Protein AF-A0A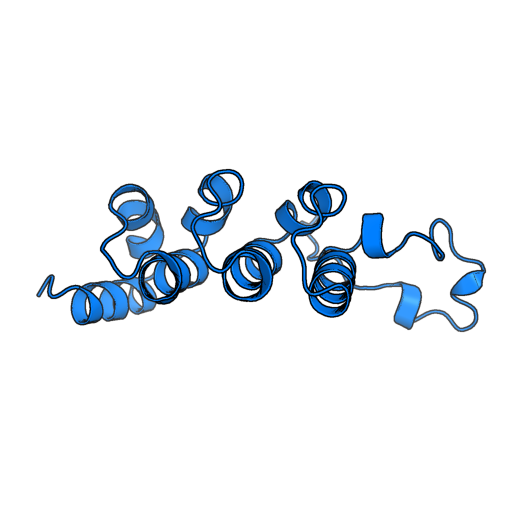4Q0AQX6-F1 (afdb_monomer_lite)

Sequence (121 aa):
MPILMSMLNLYKFHSQPQNLDHYNDQDSIIPNLALKKSLYNRGRSPDLEPVILKDTKCAFDYARKVIRDRWPEAEPRIMKDPYAALGYAETILKDRWYEAEPYIKQDDYAWDIYQQNFGLK

Structure (mmCIF, N/CA/C/O backbone):
data_AF-A0A4Q0AQX6-F1
#
_entry.id   AF-A0A4Q0AQX6-F1
#
loop_
_atom_site.group_PDB
_atom_site.id
_atom_site.type_symbol
_atom_site.label_atom_id
_atom_site.label_alt_id
_atom_site.label_comp_id
_atom_site.label_asym_id
_atom_site.label_entity_id
_atom_site.label_seq_id
_atom_site.pdbx_PDB_ins_code
_atom_site.Cartn_x
_atom_site.Cartn_y
_atom_site.Cartn_z
_atom_site.occupancy
_atom_site.B_iso_or_equiv
_atom_site.auth_seq_id
_atom_site.auth_comp_id
_atom_site.auth_asym_id
_atom_site.auth_atom_id
_atom_site.pdbx_PDB_model_num
ATOM 1 N N . MET A 1 1 ? 25.811 -9.768 8.277 1.00 35.53 1 MET A N 1
ATOM 2 C CA . MET A 1 1 ? 24.479 -9.129 8.260 1.00 35.53 1 MET A CA 1
ATOM 3 C C . MET A 1 1 ? 24.393 -8.251 7.022 1.00 35.53 1 MET A C 1
ATOM 5 O O . MET A 1 1 ? 25.148 -7.287 6.972 1.00 35.53 1 MET A O 1
ATOM 9 N N . PRO A 1 2 ? 23.577 -8.567 6.005 1.00 37.25 2 PRO A N 1
ATOM 10 C CA . PRO A 1 2 ? 23.382 -7.649 4.899 1.00 37.25 2 PRO A CA 1
ATOM 11 C C . PRO A 1 2 ? 22.317 -6.629 5.305 1.00 37.25 2 PRO A C 1
ATOM 13 O O . PRO A 1 2 ? 21.201 -6.977 5.686 1.00 37.25 2 PRO A O 1
ATOM 16 N N . ILE A 1 3 ? 22.721 -5.366 5.283 1.00 39.53 3 ILE A N 1
ATOM 17 C CA . ILE A 1 3 ? 21.877 -4.203 5.516 1.00 39.53 3 ILE A CA 1
ATOM 18 C C . ILE A 1 3 ? 20.790 -4.205 4.441 1.00 39.53 3 ILE A C 1
ATOM 20 O O . ILE A 1 3 ? 21.087 -4.295 3.250 1.00 39.53 3 ILE A O 1
ATOM 24 N N . LEU A 1 4 ? 19.532 -4.111 4.868 1.00 38.81 4 LEU A N 1
ATOM 25 C CA . LEU A 1 4 ? 18.385 -3.878 4.000 1.00 38.81 4 LEU A CA 1
ATOM 26 C C . LEU A 1 4 ? 18.464 -2.426 3.491 1.00 38.81 4 LEU A C 1
ATOM 28 O O . LEU A 1 4 ? 17.728 -1.551 3.936 1.00 38.81 4 LEU A O 1
ATOM 32 N N . MET A 1 5 ? 19.435 -2.137 2.622 1.00 40.88 5 MET A N 1
ATOM 33 C CA . MET A 1 5 ? 19.517 -0.857 1.935 1.00 40.88 5 MET A CA 1
ATOM 34 C C . MET A 1 5 ? 18.328 -0.791 0.986 1.00 40.88 5 MET A C 1
ATOM 36 O O . MET A 1 5 ? 18.256 -1.528 0.001 1.00 40.88 5 MET A O 1
ATOM 40 N N . SER A 1 6 ? 17.396 0.107 1.287 1.00 46.00 6 SER A N 1
ATOM 41 C CA . SER A 1 6 ? 16.522 0.687 0.277 1.00 46.00 6 SER A CA 1
ATOM 42 C C . SER A 1 6 ? 17.376 0.994 -0.958 1.00 46.00 6 SER A C 1
ATOM 44 O O . SER A 1 6 ? 18.420 1.638 -0.861 1.00 46.00 6 SER A O 1
ATOM 46 N N . MET A 1 7 ? 17.000 0.413 -2.101 1.00 52.12 7 MET A N 1
ATOM 47 C CA . MET A 1 7 ? 17.812 0.388 -3.319 1.00 52.12 7 MET A CA 1
ATOM 48 C C . MET A 1 7 ? 18.098 1.813 -3.819 1.00 52.12 7 MET A C 1
ATOM 50 O O . MET A 1 7 ? 17.320 2.401 -4.574 1.00 52.12 7 MET A O 1
ATOM 54 N N . LEU A 1 8 ? 19.225 2.377 -3.383 1.00 59.28 8 LEU A N 1
ATOM 55 C CA . LEU A 1 8 ? 19.777 3.628 -3.882 1.00 59.28 8 LEU A CA 1
ATOM 56 C C . LEU A 1 8 ? 20.085 3.449 -5.377 1.00 59.28 8 LEU A C 1
ATOM 58 O O . LEU A 1 8 ? 20.727 2.476 -5.768 1.00 59.28 8 LEU A O 1
ATOM 62 N N . ASN A 1 9 ? 19.627 4.368 -6.233 1.00 64.62 9 ASN A N 1
ATOM 63 C CA . ASN A 1 9 ? 19.935 4.318 -7.665 1.00 64.62 9 ASN A CA 1
ATOM 64 C C . ASN A 1 9 ? 21.403 4.724 -7.894 1.00 64.62 9 ASN A C 1
ATOM 66 O O . ASN A 1 9 ? 21.703 5.899 -8.115 1.00 64.62 9 ASN A O 1
ATOM 70 N N . LEU A 1 10 ? 22.303 3.739 -7.829 1.00 64.19 10 LEU A N 1
ATOM 71 C CA . LEU A 1 10 ? 23.750 3.916 -7.980 1.00 64.19 10 LEU A CA 1
ATOM 72 C C . LEU A 1 10 ? 24.152 4.433 -9.371 1.00 64.19 10 LEU A C 1
ATOM 74 O O . LEU A 1 10 ? 25.158 5.130 -9.489 1.00 64.19 10 LEU A O 1
ATOM 78 N N . TYR A 1 11 ? 23.338 4.189 -10.405 1.00 63.72 11 TYR A N 1
ATOM 79 C CA . TYR A 1 11 ? 23.601 4.666 -11.767 1.00 63.72 11 TYR A CA 1
ATOM 80 C C . TYR A 1 11 ? 23.665 6.198 -11.849 1.00 63.72 11 TYR A C 1
ATOM 82 O O . TYR A 1 11 ? 24.387 6.741 -12.677 1.00 63.72 11 TYR A O 1
ATOM 90 N N . LYS A 1 12 ? 22.970 6.927 -10.966 1.00 65.94 12 LYS A N 1
ATOM 91 C CA . LYS A 1 12 ? 22.993 8.403 -10.953 1.00 65.94 12 LYS A CA 1
ATOM 92 C C . LYS A 1 12 ? 24.308 9.013 -10.461 1.00 65.94 12 LYS A C 1
ATOM 94 O O . LYS A 1 12 ? 24.497 10.214 -10.621 1.00 65.94 12 LYS A O 1
ATOM 99 N N . PHE A 1 13 ? 25.187 8.216 -9.859 1.00 70.00 13 PHE A N 1
ATOM 100 C CA . PHE A 1 13 ? 26.450 8.684 -9.283 1.00 70.00 13 PHE A CA 1
ATOM 101 C C . PHE A 1 13 ? 27.670 8.321 -10.138 1.00 70.00 13 PHE A C 1
ATOM 103 O 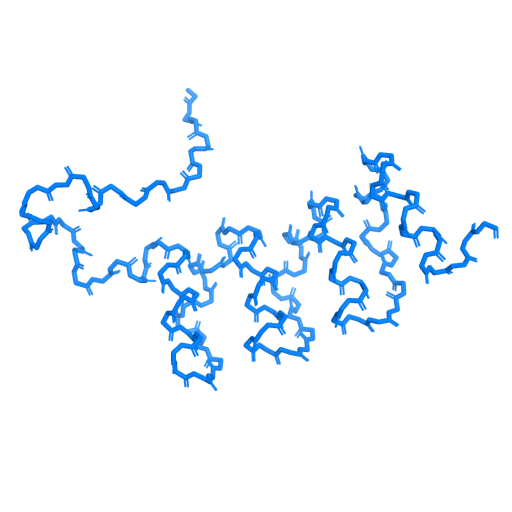O . PHE A 1 13 ? 28.797 8.611 -9.746 1.00 70.00 13 PHE A O 1
ATOM 110 N N . HIS A 1 14 ? 27.461 7.706 -11.307 1.00 58.16 14 HIS A N 1
ATOM 111 C CA . HIS A 1 14 ? 28.533 7.341 -12.227 1.00 58.16 14 HIS A CA 1
ATOM 112 C C . HIS A 1 14 ? 28.609 8.327 -13.399 1.00 58.16 14 HIS A C 1
ATOM 114 O O . HIS A 1 14 ? 27.583 8.753 -13.922 1.00 58.16 14 HIS A O 1
ATO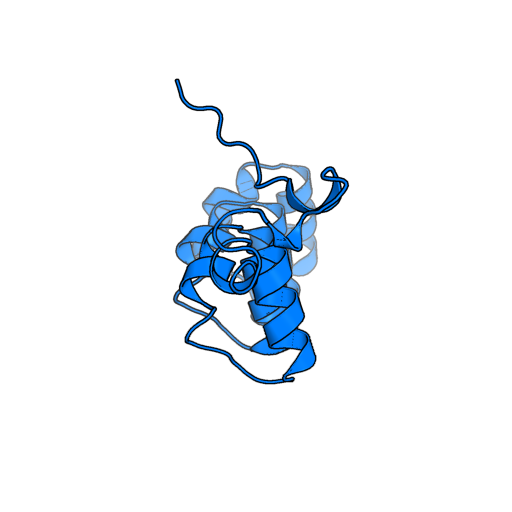M 120 N N . SER A 1 15 ? 29.822 8.674 -13.836 1.00 69.44 15 SER A N 1
ATOM 121 C CA . SER A 1 15 ? 30.059 9.609 -14.951 1.00 69.44 15 SER A CA 1
ATOM 122 C C . SER A 1 15 ? 29.705 9.020 -16.321 1.00 69.44 15 SER A C 1
ATOM 124 O O . SER A 1 15 ? 29.377 9.756 -17.248 1.00 69.44 15 SER A O 1
ATOM 126 N N . GLN A 1 16 ? 29.749 7.692 -16.446 1.00 67.19 16 GLN A N 1
ATOM 127 C CA . GLN A 1 16 ? 29.327 6.944 -17.634 1.00 67.19 16 GLN A CA 1
ATOM 128 C C . GLN A 1 16 ? 28.461 5.760 -17.209 1.00 67.19 16 GLN A C 1
ATOM 130 O O . GLN A 1 16 ? 28.945 4.629 -17.130 1.00 67.19 16 GLN A O 1
ATOM 135 N N . PRO A 1 17 ? 27.205 5.999 -16.821 1.00 61.66 17 PRO A N 1
ATOM 136 C CA . PRO A 1 17 ? 26.375 4.944 -16.271 1.00 61.66 17 PRO A CA 1
ATOM 137 C C . PRO A 1 17 ? 25.970 3.915 -17.334 1.00 61.66 17 PRO A C 1
ATOM 139 O O . PRO A 1 17 ? 25.774 2.762 -16.977 1.00 61.66 17 PRO A O 1
ATOM 142 N N . GLN A 1 18 ? 25.974 4.278 -18.624 1.00 63.50 18 GLN A N 1
ATOM 143 C CA . GLN A 1 18 ? 25.727 3.374 -19.758 1.00 63.50 18 GLN A CA 1
ATOM 144 C C . GLN A 1 18 ? 26.673 2.171 -19.872 1.00 63.50 18 GLN A C 1
ATOM 146 O O . GLN A 1 18 ? 26.344 1.209 -20.557 1.00 63.50 18 GLN A O 1
ATOM 151 N N . ASN A 1 19 ? 27.814 2.208 -19.182 1.00 68.00 19 ASN A N 1
ATOM 152 C CA . ASN A 1 19 ? 28.779 1.109 -19.154 1.00 68.00 19 ASN A CA 1
ATOM 153 C C . ASN A 1 19 ? 28.579 0.172 -17.950 1.00 68.00 19 ASN A C 1
ATOM 155 O O . ASN A 1 19 ? 29.333 -0.785 -17.792 1.00 68.00 19 ASN A O 1
ATOM 159 N N . LEU A 1 20 ? 27.619 0.469 -17.069 1.00 59.16 20 LEU A N 1
ATOM 160 C CA . LEU A 1 20 ? 27.319 -0.356 -15.905 1.00 59.16 20 LEU A CA 1
ATOM 161 C C . LEU A 1 20 ? 26.417 -1.524 -16.294 1.00 59.16 20 LEU A C 1
ATOM 163 O O . LEU A 1 20 ? 25.529 -1.396 -17.141 1.00 59.16 20 LEU A O 1
ATOM 167 N N . ASP A 1 21 ? 26.627 -2.651 -15.622 1.00 52.84 21 ASP A N 1
ATOM 168 C CA . ASP A 1 21 ? 25.843 -3.853 -15.860 1.00 52.84 21 ASP A CA 1
ATOM 169 C C . ASP A 1 21 ? 24.347 -3.579 -15.630 1.00 52.84 21 ASP A C 1
ATOM 171 O O . ASP A 1 21 ? 23.958 -2.821 -14.730 1.00 52.84 21 ASP A O 1
ATOM 175 N N . HIS A 1 22 ? 23.508 -4.141 -16.497 1.00 56.75 22 HIS A N 1
ATOM 176 C CA . HIS A 1 22 ? 22.060 -3.906 -16.534 1.00 56.75 22 HIS A CA 1
ATOM 177 C C . HIS A 1 22 ? 21.610 -2.432 -16.660 1.00 56.75 22 HIS A C 1
ATOM 179 O O . HIS A 1 22 ? 20.467 -2.114 -16.330 1.00 56.75 22 HIS A O 1
ATOM 185 N N . TYR A 1 23 ? 22.451 -1.513 -17.164 1.00 61.34 23 TYR A N 1
ATOM 186 C CA . TYR A 1 23 ? 22.060 -0.105 -17.357 1.00 61.34 23 TYR A CA 1
ATOM 187 C C . TYR A 1 23 ? 20.814 0.070 -18.242 1.00 61.34 23 TYR A C 1
ATOM 189 O O . TYR A 1 23 ? 20.009 0.965 -17.985 1.00 61.34 23 TYR A O 1
ATOM 197 N N . ASN A 1 24 ? 20.642 -0.774 -19.260 1.00 64.00 24 ASN A N 1
ATOM 198 C CA . ASN A 1 24 ? 19.496 -0.694 -20.170 1.00 64.00 24 ASN A CA 1
ATOM 199 C C . ASN A 1 24 ? 18.214 -1.314 -19.589 1.00 64.00 24 ASN A C 1
ATOM 201 O O . ASN A 1 24 ? 17.131 -0.965 -20.048 1.00 64.00 24 ASN A O 1
ATOM 205 N N . ASP A 1 25 ? 18.334 -2.148 -18.549 1.00 66.19 25 ASP A N 1
ATOM 206 C CA . ASP A 1 25 ? 17.226 -2.891 -17.930 1.00 66.19 25 ASP A CA 1
ATOM 207 C C . ASP A 1 25 ? 17.007 -2.474 -16.463 1.00 66.19 25 ASP A C 1
ATOM 209 O O . ASP A 1 25 ? 16.489 -3.234 -15.641 1.00 66.19 25 ASP A O 1
ATOM 213 N N . GLN A 1 26 ? 17.433 -1.263 -16.089 1.00 68.50 26 GLN A N 1
ATOM 214 C CA . GLN A 1 26 ? 17.382 -0.768 -14.707 1.00 68.50 26 GLN A CA 1
ATOM 215 C C . GLN A 1 26 ? 15.975 -0.755 -14.112 1.00 68.50 26 GLN A C 1
ATOM 217 O O . GLN A 1 26 ? 15.798 -0.910 -12.906 1.00 68.50 26 GLN A O 1
ATOM 222 N N . ASP A 1 27 ? 14.967 -0.531 -14.940 1.00 64.19 27 ASP A N 1
ATOM 223 C CA . ASP A 1 27 ? 13.551 -0.614 -14.601 1.00 64.19 27 ASP A CA 1
ATOM 224 C C . ASP A 1 27 ? 13.111 -2.034 -14.228 1.00 64.19 27 ASP A C 1
ATOM 226 O O . ASP A 1 27 ? 12.168 -2.184 -13.461 1.00 64.19 27 ASP A O 1
ATOM 230 N N . SER A 1 28 ? 13.834 -3.062 -14.670 1.00 69.38 28 SER A N 1
ATOM 231 C CA . SER A 1 28 ? 13.622 -4.457 -14.264 1.00 69.38 28 SER A CA 1
ATOM 232 C C . SER A 1 28 ? 14.293 -4.799 -12.924 1.00 69.38 28 SER A C 1
ATOM 234 O O . SER A 1 28 ? 14.147 -5.906 -12.404 1.00 69.38 28 SER A O 1
ATOM 236 N N . ILE A 1 29 ? 15.036 -3.858 -12.331 1.00 72.31 29 ILE A N 1
ATOM 237 C CA . ILE A 1 29 ? 15.820 -4.083 -11.107 1.00 72.31 29 ILE A CA 1
ATOM 238 C C . ILE A 1 29 ? 15.421 -3.106 -10.001 1.00 72.31 29 ILE A C 1
ATOM 240 O O . ILE A 1 29 ? 15.277 -3.509 -8.846 1.00 72.31 29 ILE A O 1
ATOM 244 N N . ILE A 1 30 ? 15.221 -1.834 -10.346 1.00 79.81 30 ILE A N 1
ATOM 245 C CA . ILE A 1 30 ? 14.993 -0.734 -9.412 1.00 79.81 30 ILE A CA 1
ATOM 246 C C . ILE A 1 30 ? 13.484 -0.446 -9.319 1.00 79.81 30 ILE A C 1
ATOM 248 O O . ILE A 1 30 ? 12.909 0.074 -10.281 1.00 79.81 30 ILE A O 1
ATOM 252 N N . PRO A 1 31 ? 12.841 -0.657 -8.151 1.00 81.94 31 PRO A N 1
ATOM 253 C CA . PRO A 1 31 ? 11.390 -0.499 -7.986 1.00 81.94 31 PRO A CA 1
ATOM 254 C C . PRO A 1 31 ? 10.852 0.877 -8.401 1.00 81.94 31 PRO A C 1
ATOM 256 O O . PRO A 1 31 ? 9.828 0.974 -9.072 1.00 81.94 31 PRO A O 1
ATOM 259 N N . ASN A 1 32 ? 11.578 1.955 -8.083 1.00 83.12 32 ASN A N 1
ATOM 260 C CA . ASN A 1 32 ? 11.191 3.315 -8.474 1.00 83.12 32 ASN A CA 1
ATOM 261 C C . ASN A 1 32 ? 11.181 3.519 -10.000 1.00 83.12 32 ASN A C 1
ATOM 263 O O . ASN A 1 32 ? 10.362 4.281 -10.515 1.00 83.12 32 ASN A O 1
ATOM 267 N N . LEU A 1 33 ? 12.097 2.872 -10.728 1.00 85.00 33 LEU A N 1
ATOM 268 C CA . LEU A 1 33 ? 12.147 2.952 -12.189 1.00 85.00 33 LEU A CA 1
ATOM 269 C C . LEU A 1 33 ? 11.069 2.067 -12.819 1.00 85.00 33 LEU A C 1
ATOM 271 O O . LEU A 1 33 ? 10.376 2.539 -13.719 1.00 85.00 33 LEU A O 1
ATOM 275 N N . ALA A 1 34 ? 10.855 0.864 -12.277 1.00 86.56 34 ALA A N 1
ATOM 276 C CA . ALA A 1 34 ? 9.754 -0.027 -12.643 1.00 86.56 34 ALA A CA 1
ATOM 277 C C . ALA A 1 34 ? 8.390 0.685 -12.530 1.00 86.56 34 ALA A C 1
ATOM 279 O O . ALA A 1 34 ? 7.592 0.723 -13.473 1.00 86.56 34 ALA A O 1
ATOM 280 N N . LEU A 1 35 ? 8.154 1.347 -11.390 1.00 88.06 35 LEU A N 1
ATOM 281 C CA . LEU A 1 35 ? 6.961 2.156 -11.150 1.00 88.06 35 LEU A CA 1
ATOM 282 C C . LEU A 1 35 ? 6.863 3.319 -12.145 1.00 88.06 35 LEU A C 1
ATOM 284 O O . LEU A 1 35 ? 5.804 3.544 -12.728 1.00 88.06 35 LEU A O 1
ATOM 288 N N . LYS A 1 36 ? 7.956 4.061 -12.366 1.00 89.31 36 LYS A N 1
ATOM 289 C CA . LYS A 1 36 ? 7.966 5.197 -13.300 1.00 89.31 36 LYS A CA 1
ATOM 290 C C . LYS A 1 36 ? 7.620 4.765 -14.727 1.00 89.31 36 LYS A C 1
ATOM 292 O O . LYS A 1 36 ? 6.841 5.454 -15.384 1.00 89.31 36 LYS A O 1
ATOM 297 N N . LYS A 1 37 ? 8.164 3.639 -15.194 1.00 88.19 37 LYS A N 1
ATOM 298 C CA . LYS A 1 37 ? 7.848 3.075 -16.513 1.00 88.19 37 LYS A CA 1
ATOM 299 C C . LYS A 1 37 ? 6.380 2.668 -16.603 1.00 88.19 37 LYS A C 1
ATOM 301 O O . LYS A 1 37 ? 5.701 3.065 -17.544 1.00 88.19 37 LYS A O 1
ATOM 306 N N . SER A 1 38 ? 5.865 1.986 -15.583 1.00 90.06 38 SER A N 1
ATOM 307 C CA . SER A 1 38 ? 4.448 1.606 -15.534 1.00 90.06 38 SER A CA 1
ATOM 308 C C . SER A 1 38 ? 3.507 2.818 -15.580 1.00 90.06 38 SER A C 1
ATOM 310 O O . SER A 1 38 ? 2.511 2.822 -16.301 1.00 90.06 38 SER A O 1
ATOM 312 N N . LEU A 1 39 ? 3.845 3.891 -14.855 1.00 89.75 39 LEU A N 1
ATOM 313 C CA . LEU A 1 39 ? 3.097 5.152 -14.881 1.00 89.75 39 LEU A CA 1
ATOM 314 C C . LEU A 1 39 ? 3.132 5.818 -16.262 1.00 89.75 39 LEU A C 1
ATOM 316 O O . LEU A 1 39 ? 2.114 6.348 -16.708 1.00 89.75 39 LEU A O 1
ATOM 320 N N . TYR A 1 40 ? 4.285 5.791 -16.937 1.00 88.94 40 TYR A N 1
ATOM 321 C CA . TYR A 1 40 ? 4.434 6.334 -18.288 1.00 88.94 40 TYR A CA 1
ATOM 322 C C . TYR A 1 40 ? 3.574 5.574 -19.304 1.00 88.94 40 TYR A C 1
ATOM 324 O O . TYR A 1 40 ? 2.873 6.197 -20.097 1.00 88.94 40 TYR A O 1
ATOM 332 N N . ASN A 1 41 ? 3.557 4.242 -19.211 1.00 85.81 41 ASN A N 1
ATOM 333 C CA . ASN A 1 41 ? 2.756 3.373 -20.073 1.00 85.81 41 ASN A CA 1
ATOM 334 C C . ASN A 1 41 ? 1.244 3.474 -19.800 1.00 85.81 41 ASN A C 1
ATOM 336 O O . ASN A 1 41 ? 0.450 2.946 -20.575 1.00 85.81 41 ASN A O 1
ATOM 340 N N . ARG A 1 42 ? 0.836 4.162 -18.719 1.00 79.00 42 ARG A N 1
ATOM 341 C CA . ARG A 1 42 ? -0.565 4.374 -18.307 1.00 79.00 42 ARG A CA 1
ATOM 342 C C . ARG A 1 42 ? -1.385 3.079 -18.237 1.00 79.00 42 ARG A C 1
ATOM 344 O O . ARG A 1 42 ? -2.584 3.093 -18.503 1.00 79.00 42 ARG A O 1
ATOM 351 N N . GLY A 1 43 ? -0.751 1.976 -17.857 1.00 84.75 43 GLY A N 1
ATOM 352 C CA . GLY A 1 43 ? -1.387 0.667 -17.803 1.00 84.75 43 GLY A CA 1
ATOM 353 C C . GLY A 1 43 ? -0.655 -0.291 -16.874 1.00 84.75 43 GLY A C 1
ATOM 354 O O . GLY A 1 43 ? 0.532 -0.116 -16.581 1.00 84.75 43 GLY A O 1
ATOM 355 N N . ARG A 1 44 ? -1.387 -1.303 -16.400 1.00 90.75 44 ARG A N 1
ATOM 356 C CA . ARG A 1 44 ? -0.835 -2.393 -15.592 1.00 90.75 44 ARG A CA 1
ATOM 357 C C . ARG A 1 44 ? 0.268 -3.092 -16.395 1.00 90.75 44 ARG A C 1
ATOM 359 O O . ARG A 1 44 ? 0.054 -3.430 -17.555 1.00 90.75 44 ARG A O 1
ATOM 366 N N . SER A 1 45 ? 1.438 -3.262 -15.787 1.00 89.94 45 SER A N 1
ATOM 367 C CA . SER A 1 45 ? 2.636 -3.867 -16.385 1.00 89.94 45 SER A CA 1
ATOM 368 C C . SER A 1 45 ? 3.029 -5.108 -15.568 1.00 89.94 45 SER A C 1
ATOM 370 O O . SER A 1 45 ? 3.849 -4.995 -14.653 1.00 89.94 45 SER A O 1
ATOM 372 N N . PRO A 1 46 ? 2.410 -6.282 -15.826 1.00 92.62 46 PRO A N 1
ATOM 373 C CA . PRO A 1 46 ? 2.625 -7.496 -15.028 1.00 92.62 46 PRO A CA 1
ATOM 374 C C . PRO A 1 46 ? 4.085 -7.965 -14.982 1.00 92.62 46 PRO A C 1
ATOM 376 O O . PRO A 1 46 ? 4.521 -8.563 -14.005 1.00 92.62 46 PRO A O 1
ATOM 379 N N . ASP A 1 47 ? 4.855 -7.660 -16.021 1.00 90.88 47 ASP A N 1
ATOM 380 C CA . ASP A 1 47 ? 6.293 -7.899 -16.130 1.00 90.88 47 ASP A CA 1
ATOM 381 C C . ASP A 1 47 ? 7.117 -7.116 -15.091 1.00 90.88 47 ASP A C 1
ATOM 383 O O . ASP A 1 47 ? 8.146 -7.600 -14.619 1.00 90.88 47 ASP A O 1
ATOM 387 N N . LEU A 1 48 ? 6.646 -5.937 -14.676 1.00 91.88 48 LEU A N 1
ATOM 388 C CA . LEU A 1 48 ? 7.321 -5.066 -13.707 1.00 91.88 48 LEU A CA 1
ATOM 389 C C . LEU A 1 48 ? 6.820 -5.257 -12.269 1.00 91.88 48 LEU A C 1
ATOM 391 O O . LEU A 1 48 ? 7.491 -4.853 -11.316 1.00 91.88 48 LEU A O 1
ATOM 395 N N . GLU A 1 49 ? 5.664 -5.895 -12.088 1.00 94.75 49 GLU A N 1
ATOM 396 C CA . GLU A 1 49 ? 5.043 -6.133 -10.782 1.00 94.75 49 GLU A CA 1
ATOM 397 C C . GLU A 1 49 ? 5.969 -6.824 -9.767 1.00 94.75 49 GLU A C 1
ATOM 399 O O . GLU A 1 49 ? 6.0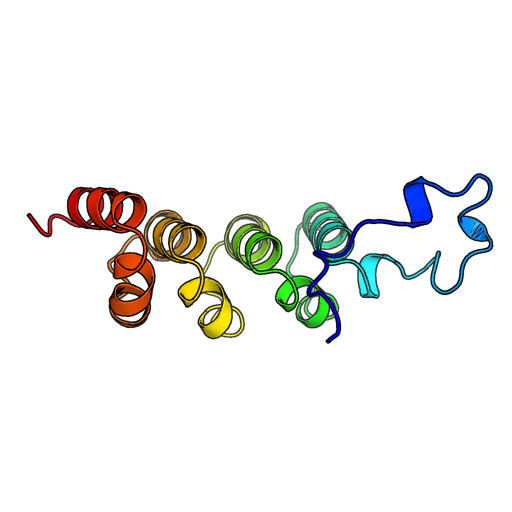94 -6.305 -8.654 1.00 94.75 49 GLU A O 1
ATOM 404 N N . PRO A 1 50 ? 6.712 -7.896 -10.113 1.00 93.56 50 PRO A N 1
ATOM 405 C CA . PRO A 1 50 ? 7.649 -8.530 -9.183 1.00 93.56 50 PRO A CA 1
ATOM 406 C C . PRO A 1 50 ? 8.757 -7.594 -8.685 1.00 93.56 50 PRO A C 1
ATOM 408 O O . PRO A 1 50 ? 9.280 -7.773 -7.585 1.00 93.56 50 PRO A O 1
ATOM 411 N N . VAL A 1 51 ? 9.140 -6.600 -9.490 1.00 91.69 51 VAL A N 1
ATOM 412 C CA . VAL A 1 51 ? 10.164 -5.607 -9.140 1.00 91.69 51 VAL A CA 1
ATOM 413 C C . VAL A 1 51 ? 9.565 -4.546 -8.228 1.00 91.69 51 VAL A C 1
ATOM 415 O O . VAL A 1 51 ? 10.142 -4.227 -7.192 1.00 91.69 51 VAL A O 1
ATOM 418 N N . ILE A 1 52 ? 8.378 -4.046 -8.574 1.00 92.69 52 ILE A N 1
ATOM 419 C CA . ILE A 1 52 ? 7.633 -3.053 -7.793 1.00 92.69 52 ILE A CA 1
ATOM 420 C C . ILE A 1 52 ? 7.314 -3.593 -6.395 1.00 92.69 52 ILE A C 1
ATOM 422 O O . ILE A 1 52 ? 7.513 -2.887 -5.408 1.00 92.69 52 ILE A O 1
ATOM 426 N N . LEU A 1 53 ? 6.917 -4.866 -6.297 1.00 93.31 53 LEU A N 1
ATOM 427 C CA . LEU A 1 53 ? 6.630 -5.555 -5.037 1.00 93.31 53 LEU A CA 1
ATOM 428 C C . LEU A 1 53 ? 7.827 -5.632 -4.081 1.00 93.31 53 LEU A C 1
ATOM 430 O O . LEU A 1 53 ? 7.638 -5.938 -2.909 1.00 93.31 53 LEU A O 1
ATOM 434 N N . LYS A 1 54 ? 9.063 -5.367 -4.516 1.00 90.19 54 LYS A N 1
ATOM 435 C CA . LYS A 1 54 ? 10.224 -5.372 -3.607 1.00 90.19 54 LYS A CA 1
ATOM 436 C C . LYS A 1 54 ? 10.226 -4.178 -2.650 1.00 90.19 54 LYS A C 1
ATOM 438 O O . LYS A 1 54 ? 10.854 -4.267 -1.593 1.00 90.19 54 LYS A O 1
ATOM 443 N N . ASP A 1 55 ? 9.506 -3.107 -2.979 1.00 91.44 55 ASP A N 1
ATOM 444 C CA . ASP A 1 55 ? 9.425 -1.877 -2.194 1.00 91.44 55 ASP A CA 1
ATOM 445 C C . ASP A 1 55 ? 7.967 -1.550 -1.845 1.00 91.44 55 ASP A C 1
ATOM 447 O O . ASP A 1 55 ? 7.118 -1.388 -2.719 1.00 91.44 55 ASP A O 1
ATOM 451 N N . THR A 1 56 ? 7.662 -1.457 -0.549 1.00 91.56 56 THR A N 1
ATOM 452 C CA . THR A 1 56 ? 6.283 -1.289 -0.064 1.00 91.56 56 THR A CA 1
ATOM 453 C C . THR A 1 56 ? 5.661 0.028 -0.526 1.00 91.56 56 THR A C 1
ATOM 455 O O . THR A 1 56 ? 4.492 0.059 -0.914 1.00 91.56 56 THR A O 1
ATOM 458 N N . LYS A 1 57 ? 6.448 1.109 -0.560 1.00 91.62 57 LYS A N 1
ATOM 459 C CA . LYS A 1 57 ? 5.979 2.418 -1.018 1.00 91.62 57 LYS A CA 1
ATOM 460 C C . LYS A 1 57 ? 5.681 2.399 -2.515 1.00 91.62 57 LYS A C 1
ATOM 462 O O . LYS A 1 57 ? 4.649 2.924 -2.927 1.00 91.62 57 LYS A O 1
ATOM 467 N N . CYS A 1 58 ? 6.539 1.771 -3.320 1.00 92.75 58 CYS A N 1
ATOM 468 C CA . CYS A 1 58 ? 6.291 1.580 -4.748 1.00 92.75 58 CYS A CA 1
ATOM 469 C C . CYS A 1 58 ? 5.050 0.721 -4.987 1.00 92.75 58 CYS A C 1
ATOM 471 O O . CYS A 1 58 ? 4.249 1.061 -5.855 1.00 92.75 58 CYS A O 1
ATOM 473 N N . ALA A 1 59 ? 4.865 -0.348 -4.208 1.00 96.38 59 ALA A N 1
ATOM 474 C CA . ALA A 1 59 ? 3.699 -1.213 -4.316 1.00 96.38 59 ALA A CA 1
ATOM 475 C C . ALA A 1 59 ? 2.391 -0.465 -4.010 1.00 96.38 59 ALA A C 1
ATOM 477 O O . ALA A 1 59 ? 1.445 -0.535 -4.795 1.00 96.38 59 ALA A O 1
ATOM 478 N N . PHE A 1 60 ? 2.364 0.326 -2.932 1.00 96.69 60 PHE A N 1
ATOM 479 C CA . PHE A 1 60 ? 1.239 1.210 -2.620 1.00 96.69 60 PHE A CA 1
ATOM 480 C C . PHE A 1 60 ? 0.996 2.248 -3.726 1.00 96.69 60 PHE A C 1
ATOM 482 O O . PHE A 1 60 ? -0.130 2.409 -4.196 1.00 96.69 60 PHE A O 1
ATOM 489 N N . ASP A 1 61 ? 2.045 2.939 -4.186 1.00 95.38 61 ASP A N 1
ATOM 490 C CA . ASP A 1 61 ? 1.935 3.938 -5.251 1.00 95.38 61 ASP A CA 1
ATOM 491 C C . ASP A 1 61 ? 1.412 3.327 -6.563 1.00 95.38 61 ASP A C 1
ATOM 493 O O . ASP A 1 61 ? 0.600 3.956 -7.246 1.00 95.38 61 ASP A O 1
ATOM 497 N N . TYR A 1 62 ? 1.845 2.112 -6.904 1.00 96.00 62 TYR A N 1
ATOM 498 C CA . TYR A 1 62 ? 1.380 1.371 -8.073 1.00 96.00 62 TYR A CA 1
ATOM 499 C C . TYR A 1 62 ? -0.091 0.975 -7.943 1.00 96.00 62 TYR A C 1
ATOM 501 O O . TYR A 1 62 ? -0.878 1.283 -8.841 1.00 96.00 62 TYR A O 1
ATOM 509 N N . ALA A 1 63 ? -0.485 0.384 -6.809 1.00 97.06 63 ALA A N 1
ATOM 510 C CA . ALA A 1 63 ? -1.878 0.044 -6.532 1.00 97.06 63 ALA A CA 1
ATOM 511 C C . ALA A 1 63 ? -2.778 1.284 -6.634 1.00 97.06 63 ALA A C 1
ATOM 513 O O . ALA A 1 63 ? -3.797 1.264 -7.313 1.00 97.06 63 ALA A O 1
ATOM 514 N N . ARG A 1 64 ? -2.350 2.412 -6.058 1.00 96.06 64 ARG A N 1
ATOM 515 C CA . ARG A 1 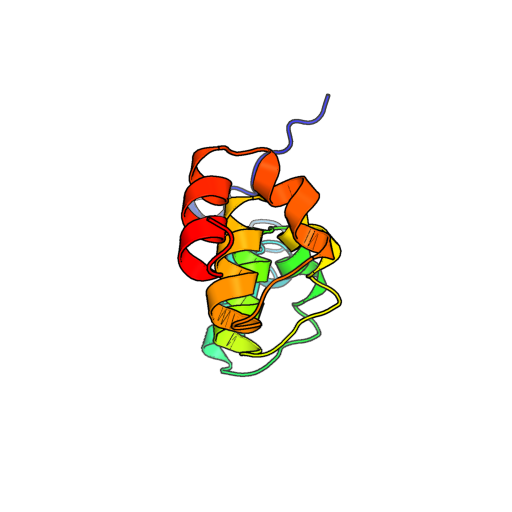64 ? -3.118 3.662 -6.050 1.00 96.06 64 ARG A CA 1
ATOM 516 C C . ARG A 1 64 ? -3.219 4.331 -7.420 1.00 96.06 64 ARG A C 1
ATOM 518 O O . ARG A 1 64 ? -4.262 4.884 -7.755 1.00 96.06 64 ARG A O 1
ATOM 525 N N . LYS A 1 65 ? -2.126 4.382 -8.187 1.00 94.81 65 LYS A N 1
ATOM 526 C CA . LYS A 1 65 ? -2.037 5.230 -9.394 1.00 94.81 65 LYS A CA 1
ATOM 527 C C . LYS A 1 65 ? -2.238 4.463 -10.695 1.00 94.81 65 LYS A C 1
ATOM 529 O O . LYS A 1 65 ? -2.787 5.042 -11.639 1.00 94.81 65 LYS A O 1
ATOM 534 N N . VAL A 1 66 ? -1.779 3.212 -10.744 1.00 95.19 66 VAL A N 1
ATOM 535 C CA . VAL A 1 66 ? -1.805 2.358 -11.939 1.00 95.19 66 VAL A CA 1
ATOM 536 C C . VAL A 1 66 ? -2.996 1.410 -11.893 1.00 95.19 66 VAL A C 1
ATOM 538 O O . VAL A 1 66 ? -3.829 1.482 -12.789 1.00 95.19 66 VAL A O 1
ATOM 541 N N . ILE A 1 67 ? -3.108 0.575 -10.853 1.00 95.62 67 ILE A N 1
ATOM 542 C CA . ILE A 1 67 ? -4.211 -0.399 -10.739 1.00 95.62 67 ILE A CA 1
ATOM 543 C C . ILE A 1 67 ? -5.527 0.313 -10.406 1.00 95.62 67 ILE A C 1
ATOM 545 O O . ILE A 1 67 ? -6.542 0.042 -11.036 1.00 95.62 67 ILE A O 1
ATOM 549 N N . ARG A 1 68 ? -5.487 1.270 -9.468 1.00 94.75 68 ARG A N 1
ATOM 550 C CA . ARG A 1 68 ? -6.637 2.037 -8.947 1.00 94.75 68 ARG A CA 1
ATOM 551 C C . ARG A 1 68 ? -7.746 1.162 -8.359 1.00 94.75 68 ARG A C 1
ATOM 553 O O . ARG A 1 68 ? -8.900 1.573 -8.314 1.00 94.75 68 ARG A O 1
ATOM 560 N N . ASP A 1 69 ? -7.364 -0.024 -7.919 1.00 95.88 69 ASP A N 1
ATOM 561 C CA . ASP A 1 69 ? -8.217 -1.043 -7.328 1.00 95.88 69 ASP A CA 1
ATOM 562 C C . ASP A 1 69 ? -7.338 -1.937 -6.440 1.00 95.88 69 ASP A C 1
ATOM 564 O O . ASP A 1 69 ? -6.120 -1.721 -6.324 1.00 95.88 69 ASP A O 1
ATOM 568 N N . ARG A 1 70 ? -7.945 -2.939 -5.808 1.00 96.81 70 ARG A N 1
ATOM 569 C CA . ARG A 1 70 ? -7.247 -3.929 -5.003 1.00 96.81 70 ARG A CA 1
ATOM 570 C C . ARG A 1 70 ? -6.150 -4.623 -5.798 1.00 96.81 70 ARG A C 1
ATOM 572 O O . ARG A 1 70 ? -6.299 -4.964 -6.970 1.00 96.81 70 ARG A O 1
ATOM 579 N N . TRP A 1 71 ? -5.051 -4.881 -5.104 1.00 97.69 71 TRP A N 1
ATOM 580 C CA . TRP A 1 71 ? -3.910 -5.620 -5.621 1.00 97.69 71 TRP A CA 1
ATOM 581 C C . TRP A 1 71 ? -3.508 -6.695 -4.608 1.00 97.69 71 TRP A C 1
ATOM 583 O O . TRP A 1 71 ? -2.592 -6.468 -3.809 1.00 97.69 71 TRP A O 1
ATOM 593 N N . PRO A 1 72 ? -4.214 -7.842 -4.603 1.00 97.50 72 PRO A N 1
ATOM 594 C CA . PRO A 1 72 ? -4.037 -8.901 -3.609 1.00 97.50 72 PRO A CA 1
ATOM 595 C C . PRO A 1 72 ? -2.592 -9.389 -3.466 1.00 97.50 72 PRO A C 1
ATOM 597 O O . PRO A 1 72 ? -2.151 -9.743 -2.379 1.00 97.50 72 PRO A O 1
ATOM 600 N N . GLU A 1 73 ? -1.817 -9.363 -4.547 1.00 97.12 73 GLU A N 1
ATOM 601 C CA . GLU A 1 73 ? -0.414 -9.771 -4.563 1.00 97.12 73 GLU A CA 1
ATOM 602 C C . GLU A 1 73 ? 0.483 -8.821 -3.745 1.00 97.12 73 GLU A C 1
ATOM 604 O O . GLU A 1 73 ? 1.500 -9.249 -3.194 1.00 97.12 73 GLU A O 1
ATOM 609 N N . ALA A 1 74 ? 0.107 -7.542 -3.621 1.00 97.19 74 ALA A N 1
ATOM 610 C CA . ALA A 1 74 ? 0.824 -6.550 -2.818 1.00 97.19 74 ALA A CA 1
ATOM 611 C C . ALA A 1 74 ? 0.325 -6.439 -1.377 1.00 97.19 74 ALA A C 1
ATOM 613 O O . ALA A 1 74 ? 1.078 -6.001 -0.502 1.00 97.19 74 ALA A O 1
ATOM 614 N N . GLU A 1 75 ? -0.917 -6.842 -1.116 1.00 98.19 75 GLU A N 1
ATOM 615 C CA . GLU A 1 75 ? -1.568 -6.727 0.188 1.00 98.19 75 GLU A CA 1
ATOM 616 C C . GLU A 1 75 ? -0.721 -7.291 1.352 1.00 98.19 75 GLU A C 1
ATOM 618 O O . GLU A 1 75 ? -0.493 -6.540 2.303 1.00 98.19 75 GLU A O 1
ATOM 623 N N . PRO A 1 76 ? -0.132 -8.509 1.284 1.00 97.31 76 PRO A N 1
ATOM 624 C CA . PRO A 1 76 ? 0.714 -9.068 2.352 1.00 97.31 76 PRO A CA 1
ATOM 625 C C . PRO A 1 76 ? 1.954 -8.248 2.705 1.00 97.31 76 PRO A C 1
ATOM 627 O O . PRO A 1 76 ? 2.536 -8.423 3.779 1.00 97.31 76 PRO A O 1
ATOM 630 N N . ARG A 1 77 ? 2.412 -7.395 1.787 1.00 96.06 77 ARG A N 1
ATOM 631 C CA . ARG A 1 77 ? 3.551 -6.506 2.006 1.00 96.06 77 ARG A CA 1
ATOM 632 C C . ARG A 1 77 ? 3.103 -5.126 2.462 1.00 96.06 77 ARG A C 1
ATOM 634 O O . ARG A 1 77 ? 3.713 -4.593 3.382 1.00 96.06 77 ARG A O 1
ATOM 641 N N . ILE A 1 78 ? 2.058 -4.576 1.844 1.00 97.69 78 ILE A N 1
ATOM 642 C CA . ILE A 1 78 ? 1.498 -3.268 2.203 1.00 97.69 78 ILE A CA 1
ATOM 643 C C . ILE A 1 78 ? 0.987 -3.283 3.639 1.00 97.69 78 ILE A C 1
ATOM 645 O O . ILE A 1 78 ? 1.320 -2.375 4.391 1.00 97.69 78 ILE A O 1
ATOM 649 N N . MET A 1 79 ? 0.274 -4.338 4.048 1.00 97.38 79 MET A N 1
ATOM 650 C CA . MET A 1 79 ? -0.273 -4.422 5.403 1.00 97.38 79 MET A CA 1
ATOM 651 C C . MET A 1 79 ? 0.804 -4.352 6.492 1.00 97.38 79 MET A C 1
ATOM 653 O O . MET A 1 79 ? 0.507 -3.907 7.584 1.00 97.38 79 MET A O 1
ATOM 657 N N . LYS A 1 80 ? 2.055 -4.745 6.209 1.00 95.69 80 LYS A N 1
ATOM 658 C CA . LYS A 1 80 ? 3.151 -4.761 7.195 1.00 95.69 80 LYS A CA 1
ATOM 6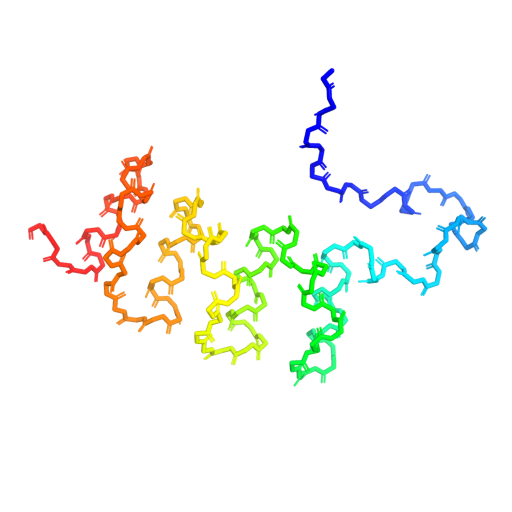59 C C . LYS A 1 80 ? 3.770 -3.388 7.470 1.00 95.69 80 LYS A C 1
ATOM 661 O O . LYS A 1 80 ? 4.596 -3.286 8.371 1.00 95.69 80 LYS A O 1
ATOM 666 N N . ASP A 1 81 ? 3.423 -2.370 6.689 1.00 96.75 81 ASP A N 1
ATOM 667 C CA . ASP A 1 81 ? 3.830 -0.984 6.919 1.00 96.75 81 ASP A CA 1
ATOM 668 C C . ASP A 1 81 ? 2.603 -0.189 7.399 1.00 96.75 81 ASP A C 1
ATOM 670 O O . ASP A 1 81 ? 1.646 -0.059 6.632 1.00 96.75 81 ASP A O 1
ATOM 674 N N . PRO A 1 82 ? 2.591 0.331 8.643 1.00 97.69 82 PRO A N 1
ATOM 675 C CA . PRO A 1 82 ? 1.411 0.982 9.218 1.00 97.69 82 PRO A CA 1
ATOM 676 C C . PRO A 1 82 ? 0.857 2.136 8.372 1.00 97.69 82 PRO A C 1
ATOM 678 O O . PRO A 1 82 ? -0.356 2.251 8.194 1.00 97.69 82 PRO A O 1
ATOM 681 N N . TYR A 1 83 ? 1.734 2.965 7.798 1.00 97.25 83 TYR A N 1
ATOM 682 C CA . TYR A 1 83 ? 1.340 4.131 7.006 1.00 97.25 83 TYR A CA 1
ATOM 683 C C . TYR A 1 83 ? 0.834 3.732 5.620 1.00 97.25 83 TYR A C 1
ATOM 685 O O . TYR A 1 83 ? -0.153 4.288 5.132 1.00 97.25 83 TYR A O 1
ATOM 693 N N . ALA A 1 84 ? 1.488 2.764 4.974 1.00 97.12 84 ALA A N 1
ATOM 694 C CA . ALA A 1 84 ? 1.031 2.247 3.690 1.00 97.12 84 ALA A CA 1
ATOM 695 C C . ALA A 1 84 ? -0.311 1.517 3.836 1.00 97.12 84 ALA A C 1
ATOM 697 O O . ALA A 1 84 ? -1.186 1.693 2.993 1.00 97.12 84 ALA A O 1
ATOM 698 N N . ALA A 1 85 ? -0.488 0.744 4.909 1.00 98.31 85 ALA A N 1
ATOM 699 C CA . ALA A 1 85 ? -1.726 0.047 5.232 1.00 98.31 85 ALA A CA 1
ATOM 700 C C . ALA A 1 85 ? -2.891 1.013 5.495 1.00 98.31 85 ALA A C 1
ATOM 702 O O . ALA A 1 85 ? -3.955 0.849 4.896 1.00 98.31 85 ALA A O 1
ATOM 703 N N . LEU A 1 86 ? -2.667 2.054 6.308 1.00 98.31 86 LEU A N 1
ATOM 704 C CA . LEU A 1 86 ? -3.618 3.152 6.516 1.00 98.31 86 LEU A CA 1
ATOM 705 C C . LEU A 1 86 ? -4.027 3.787 5.181 1.00 98.31 86 LEU A C 1
ATOM 707 O O . LEU A 1 86 ? -5.208 3.827 4.835 1.00 98.31 86 LEU A O 1
ATOM 711 N N . GLY A 1 87 ? -3.040 4.218 4.389 1.00 97.88 87 GLY A N 1
ATOM 712 C CA . GLY A 1 87 ? -3.290 4.855 3.099 1.00 97.88 87 GLY A CA 1
ATOM 713 C C . GLY A 1 87 ? -4.009 3.936 2.108 1.00 97.88 87 GLY A C 1
ATOM 714 O O . GLY A 1 87 ? -4.822 4.402 1.310 1.00 97.88 87 GLY A O 1
ATOM 715 N N . TYR A 1 88 ? -3.740 2.632 2.142 1.00 98.44 88 TYR A N 1
ATOM 716 C CA . TYR A 1 88 ? -4.415 1.642 1.305 1.00 98.44 88 TYR A CA 1
ATOM 717 C C . TYR A 1 88 ? -5.889 1.481 1.686 1.00 98.44 88 TYR A C 1
ATOM 719 O O . TYR A 1 88 ? -6.754 1.536 0.807 1.00 98.44 88 TYR A O 1
ATOM 727 N N . ALA A 1 89 ? -6.177 1.347 2.985 1.00 98.44 89 ALA A N 1
ATOM 728 C CA . ALA A 1 89 ? -7.539 1.280 3.502 1.00 98.44 89 ALA A CA 1
ATOM 729 C C . ALA A 1 89 ? -8.343 2.532 3.115 1.00 98.44 89 ALA A C 1
ATOM 731 O O . ALA A 1 89 ? -9.441 2.421 2.581 1.00 98.44 89 ALA A O 1
ATOM 732 N N . GLU A 1 90 ? -7.768 3.725 3.279 1.00 97.75 90 GLU A N 1
ATOM 733 C CA . GLU A 1 90 ? -8.435 4.987 2.933 1.00 97.75 90 GLU A CA 1
ATOM 734 C C . GLU A 1 90 ? -8.656 5.183 1.434 1.00 97.75 90 GLU A C 1
ATOM 736 O O . GLU A 1 90 ? -9.727 5.610 1.007 1.00 97.75 90 GLU A O 1
ATOM 741 N N . THR A 1 91 ? -7.622 4.952 0.621 1.00 97.25 91 THR A N 1
ATOM 742 C CA . THR A 1 91 ? -7.620 5.447 -0.765 1.00 97.25 91 THR A CA 1
ATOM 743 C C . THR A 1 91 ? -8.029 4.403 -1.792 1.00 97.25 91 THR A C 1
ATOM 745 O O . THR A 1 91 ? -8.558 4.776 -2.842 1.00 97.25 91 THR A O 1
ATOM 748 N N . ILE A 1 92 ? -7.794 3.121 -1.505 1.00 98.00 92 ILE A N 1
ATOM 749 C CA . ILE A 1 92 ? -8.059 2.014 -2.431 1.00 98.00 92 ILE A CA 1
ATOM 750 C C . ILE A 1 92 ? -9.294 1.246 -1.977 1.00 98.00 92 ILE A C 1
ATOM 752 O O . ILE A 1 92 ? -10.250 1.152 -2.741 1.00 98.00 92 ILE A O 1
ATOM 756 N N . LEU A 1 93 ? -9.303 0.752 -0.734 1.00 97.75 93 LEU A N 1
ATOM 757 C CA . LEU A 1 93 ? -10.450 0.005 -0.207 1.00 97.75 93 LEU A CA 1
ATOM 758 C C . LEU A 1 93 ? -11.636 0.922 0.094 1.00 97.75 93 LEU A C 1
ATOM 760 O O . LEU A 1 93 ? -12.776 0.539 -0.148 1.00 97.75 93 LEU A O 1
ATOM 764 N N . LYS A 1 94 ? -11.355 2.136 0.587 1.00 96.69 94 LYS A N 1
ATOM 765 C CA . LYS A 1 94 ? -12.347 3.088 1.113 1.00 96.69 94 LYS A CA 1
ATOM 766 C C . LYS A 1 94 ? -13.239 2.464 2.188 1.00 96.69 94 LYS A C 1
ATOM 768 O O . LYS A 1 94 ? -14.402 2.832 2.330 1.00 96.69 94 LYS A O 1
ATOM 773 N N . ASP A 1 95 ? -12.678 1.511 2.918 1.00 97.69 95 ASP A N 1
ATOM 774 C CA . ASP A 1 95 ? -13.336 0.745 3.964 1.00 97.69 95 ASP A CA 1
ATOM 775 C C . ASP A 1 95 ? -12.272 0.213 4.933 1.00 97.69 95 ASP A C 1
ATOM 777 O O . ASP A 1 95 ? -11.066 0.253 4.652 1.00 97.69 95 ASP A O 1
ATOM 781 N N . ARG A 1 96 ? -12.723 -0.293 6.078 1.00 97.88 96 ARG A N 1
ATOM 782 C CA . ARG A 1 96 ? -11.873 -0.945 7.064 1.00 97.88 96 ARG A CA 1
ATOM 783 C C . ARG A 1 96 ? -11.163 -2.142 6.459 1.00 97.88 96 ARG A C 1
ATOM 785 O O . ARG A 1 96 ? -11.762 -2.989 5.799 1.00 97.88 96 ARG A O 1
ATOM 792 N N . TRP A 1 97 ? -9.890 -2.261 6.803 1.00 98.25 97 TRP A N 1
ATOM 793 C CA . TRP A 1 97 ? -9.058 -3.392 6.445 1.00 98.25 97 TRP A CA 1
ATOM 794 C C . TRP A 1 97 ? -8.674 -4.200 7.683 1.00 98.25 97 TRP A C 1
ATOM 796 O O . TRP A 1 97 ? -7.591 -4.035 8.244 1.00 98.25 97 TRP A O 1
ATOM 806 N N . TYR A 1 98 ? -9.586 -5.072 8.117 1.00 98.00 98 TYR A N 1
ATOM 807 C CA . TYR A 1 98 ? -9.464 -5.859 9.351 1.00 98.00 98 TYR A CA 1
ATOM 808 C C . TYR A 1 98 ? -8.150 -6.641 9.443 1.00 98.00 98 TYR A C 1
ATOM 810 O O . TYR A 1 98 ? -7.530 -6.695 10.504 1.00 98.00 98 TYR A O 1
ATOM 818 N N . GLU A 1 99 ? -7.696 -7.210 8.329 1.00 98.12 99 GLU A N 1
ATOM 819 C CA . GLU A 1 99 ? -6.454 -7.973 8.234 1.00 98.12 99 GLU A CA 1
ATOM 820 C C . GLU A 1 99 ? -5.210 -7.104 8.473 1.00 98.12 99 GLU A C 1
ATOM 822 O O . GLU A 1 99 ? -4.196 -7.605 8.961 1.00 98.12 99 GLU A O 1
ATOM 827 N N . ALA A 1 100 ? -5.280 -5.804 8.167 1.00 98.12 100 ALA A N 1
ATOM 828 C CA . ALA A 1 100 ? -4.181 -4.864 8.355 1.00 98.12 100 ALA A CA 1
ATOM 829 C C . ALA A 1 100 ? -4.186 -4.175 9.730 1.00 98.12 100 ALA A C 1
ATOM 831 O O . ALA A 1 100 ? -3.147 -3.678 10.165 1.00 98.12 100 ALA A O 1
ATOM 832 N N . GLU A 1 101 ? -5.305 -4.175 10.460 1.00 98.25 101 GLU A N 1
ATOM 833 C CA . GLU A 1 101 ? -5.411 -3.508 11.768 1.00 98.25 101 GLU A CA 1
ATOM 834 C C . GLU A 1 101 ? -4.330 -3.922 12.785 1.00 98.25 101 GLU A C 1
ATOM 836 O O . GLU A 1 101 ? -3.799 -3.033 13.452 1.00 98.25 101 GLU A O 1
ATOM 841 N N . PRO A 1 102 ? -3.938 -5.209 12.925 1.00 98.31 102 PRO A N 1
ATOM 842 C CA . PRO A 1 102 ? -2.868 -5.604 13.848 1.00 98.31 102 PRO A CA 1
ATOM 843 C C . PRO A 1 102 ? -1.503 -4.987 13.522 1.00 98.31 102 PRO A C 1
ATOM 845 O O . PRO A 1 102 ? -0.650 -4.889 14.402 1.00 98.31 102 PRO A O 1
ATOM 848 N N . TYR A 1 103 ? -1.286 -4.601 12.267 1.00 98.25 103 TYR A N 1
ATOM 849 C CA . TYR A 1 103 ? -0.064 -3.946 11.822 1.00 98.25 103 TYR A CA 1
ATOM 850 C C . TYR A 1 103 ? -0.168 -2.430 11.958 1.00 98.25 103 TYR A C 1
ATOM 852 O O . TYR A 1 103 ? 0.756 -1.813 12.471 1.00 98.25 103 TYR A O 1
ATOM 860 N N . ILE A 1 104 ? -1.307 -1.836 11.588 1.00 98.31 104 ILE A N 1
ATOM 861 C CA . ILE A 1 104 ? -1.545 -0.392 11.745 1.00 98.31 104 ILE A CA 1
ATOM 862 C C . ILE A 1 104 ? -1.416 0.015 13.221 1.00 98.31 104 ILE A C 1
ATOM 864 O O . ILE A 1 104 ? -0.779 1.017 13.522 1.00 98.31 104 ILE A O 1
ATOM 868 N N . LYS A 1 105 ? -1.919 -0.814 14.148 1.00 97.88 105 LYS A N 1
ATOM 869 C CA . LYS A 1 105 ? -1.796 -0.632 15.610 1.00 97.88 105 LYS A CA 1
ATOM 870 C C . LYS A 1 105 ? -0.363 -0.575 16.145 1.00 97.88 105 LYS A C 1
ATOM 872 O O . LYS A 1 105 ? -0.184 -0.245 17.310 1.00 97.88 105 LYS A O 1
ATOM 877 N N . GLN A 1 106 ? 0.640 -0.950 15.353 1.00 97.56 106 GLN A N 1
ATOM 878 C CA . GLN A 1 106 ? 2.042 -0.897 15.777 1.00 97.56 106 GLN A CA 1
ATOM 879 C C . GLN A 1 106 ? 2.600 0.534 15.760 1.00 97.56 106 GLN A C 1
ATOM 881 O O . GLN A 1 106 ? 3.660 0.765 16.335 1.00 97.56 106 GLN A O 1
ATOM 886 N N . ASP A 1 107 ? 1.900 1.476 15.121 1.00 98.12 107 ASP A N 1
ATOM 887 C CA . ASP A 1 107 ? 2.209 2.904 15.134 1.00 98.12 107 ASP A CA 1
ATOM 888 C C . ASP A 1 107 ? 0.998 3.682 15.676 1.00 98.12 107 ASP A C 1
ATOM 890 O O . ASP A 1 107 ? -0.082 3.678 15.081 1.00 98.12 107 ASP A O 1
ATOM 894 N N . ASP A 1 108 ? 1.175 4.341 16.824 1.00 97.88 108 ASP A N 1
ATOM 895 C CA . ASP A 1 108 ? 0.091 5.035 17.531 1.00 97.88 108 ASP A CA 1
ATOM 896 C C . ASP A 1 108 ? -0.544 6.151 16.690 1.00 97.88 108 ASP A C 1
ATOM 898 O O . ASP A 1 108 ? -1.755 6.368 16.756 1.00 97.88 108 ASP A O 1
ATOM 902 N N . TYR A 1 109 ? 0.260 6.854 15.886 1.00 97.81 109 TYR A N 1
ATOM 903 C CA . TYR A 1 109 ? -0.221 7.950 15.051 1.00 97.81 109 TYR A CA 1
ATOM 904 C C . TYR A 1 109 ? -1.049 7.419 13.877 1.00 97.81 109 TYR A C 1
ATOM 906 O O . TYR A 1 109 ? -2.164 7.887 13.647 1.00 97.81 109 TYR A O 1
ATOM 914 N N . ALA A 1 110 ? -0.554 6.401 13.169 1.00 97.69 110 ALA A N 1
ATOM 915 C CA . ALA A 1 110 ? -1.303 5.753 12.098 1.00 97.69 110 ALA A CA 1
ATOM 916 C C . ALA A 1 110 ? -2.615 5.143 12.619 1.00 97.69 110 ALA A C 1
ATOM 918 O O . ALA A 1 110 ? -3.657 5.266 11.971 1.00 97.69 110 ALA A O 1
ATOM 919 N N . TRP A 1 111 ? -2.588 4.525 13.803 1.00 98.38 111 TRP A N 1
ATOM 920 C CA . TRP A 1 111 ? -3.779 3.955 14.422 1.00 98.38 111 TRP A CA 1
ATOM 921 C C . TRP A 1 111 ? -4.810 5.013 14.822 1.00 98.38 111 TRP A C 1
ATOM 923 O O . TRP A 1 111 ? -5.996 4.828 14.548 1.00 98.38 111 TRP A O 1
ATOM 933 N N . ASP A 1 112 ? -4.388 6.137 15.405 1.00 98.19 112 ASP A N 1
ATOM 934 C CA . ASP A 1 112 ? -5.295 7.233 15.758 1.00 98.19 112 ASP A CA 1
ATOM 935 C C . ASP A 1 112 ? -6.049 7.767 14.530 1.00 98.19 112 ASP A C 1
ATOM 937 O O . ASP A 1 112 ? -7.279 7.865 14.552 1.00 98.19 112 ASP A O 1
ATOM 941 N N . ILE A 1 113 ? -5.331 8.024 13.431 1.00 98.06 113 ILE A N 1
ATOM 942 C CA . ILE A 1 113 ? -5.934 8.473 12.169 1.00 98.06 113 ILE A CA 1
ATOM 943 C C . ILE A 1 113 ? -6.865 7.404 11.591 1.00 98.06 113 ILE A C 1
ATOM 945 O O . ILE A 1 113 ? -7.991 7.718 11.205 1.00 98.06 113 ILE A O 1
ATOM 949 N N . TYR A 1 114 ? -6.451 6.134 11.592 1.00 98.25 114 TYR A N 1
ATOM 950 C CA . TYR A 1 114 ? -7.290 5.026 11.131 1.00 98.25 114 TYR A CA 1
ATOM 951 C C . TYR A 1 114 ? -8.623 4.972 11.888 1.00 98.25 114 TYR A C 1
ATOM 953 O O . TYR A 1 114 ? -9.695 4.873 11.290 1.00 98.25 114 TYR A O 1
ATOM 961 N N . GLN A 1 115 ? -8.576 5.070 13.218 1.00 98.12 115 GLN A N 1
ATOM 962 C CA . GLN A 1 115 ? -9.777 5.041 14.043 1.00 98.12 115 GLN A CA 1
ATOM 963 C C . GLN A 1 115 ? -10.707 6.224 13.763 1.00 98.12 115 GLN A C 1
ATOM 965 O O . GLN A 1 115 ? -11.922 6.034 13.746 1.00 98.12 115 GLN A O 1
ATOM 970 N N . GLN A 1 116 ? -10.157 7.420 13.541 1.00 96.94 116 GLN A N 1
ATOM 971 C CA . GLN A 1 116 ? -10.944 8.599 13.173 1.00 96.94 116 GLN A CA 1
ATOM 972 C C . GLN A 1 116 ? -11.613 8.414 11.806 1.00 96.94 116 GLN A C 1
ATOM 974 O O . GLN A 1 116 ? -12.815 8.638 11.675 1.00 96.94 116 GLN A O 1
ATOM 979 N N . ASN A 1 117 ? -10.865 7.933 10.812 1.00 97.06 117 ASN A N 1
ATOM 980 C CA . ASN A 1 117 ? -11.358 7.779 9.444 1.00 97.06 117 ASN A CA 1
ATOM 981 C C . ASN A 1 117 ? -12.444 6.712 9.298 1.00 97.06 117 ASN A C 1
ATOM 983 O O . ASN A 1 117 ? -13.318 6.846 8.442 1.00 97.06 117 ASN A O 1
ATOM 987 N N . PHE A 1 118 ? -12.432 5.692 10.158 1.00 97.44 118 PHE A N 1
ATOM 988 C CA . PHE A 1 118 ? -13.407 4.600 10.131 1.00 97.44 118 PHE A CA 1
ATOM 989 C C . PHE A 1 118 ? -14.367 4.580 11.330 1.00 97.44 118 PHE A C 1
ATOM 991 O O . PHE A 1 118 ? -15.060 3.584 11.536 1.00 97.44 118 PHE A O 1
ATOM 998 N N . GLY A 1 119 ? -14.431 5.662 12.118 1.00 94.69 119 GLY A N 1
ATOM 999 C CA . GLY A 1 119 ? -15.414 5.825 13.197 1.00 94.69 119 GLY A CA 1
ATOM 1000 C C . GLY A 1 119 ? -15.320 4.771 14.307 1.00 94.69 119 GLY A C 1
ATOM 1001 O O . GLY A 1 119 ? -16.339 4.267 14.770 1.00 94.69 119 GLY A O 1
ATOM 1002 N N . LEU A 1 120 ? -14.103 4.401 14.715 1.00 91.62 120 LEU A N 1
ATOM 1003 C CA . LEU A 1 120 ? -13.845 3.376 15.741 1.00 91.62 120 LEU A CA 1
ATOM 1004 C C . LEU A 1 120 ? -13.729 3.933 17.169 1.00 91.62 120 LEU A C 1
ATOM 1006 O O . LEU A 1 120 ? -13.309 3.200 18.069 1.00 91.62 120 LEU A O 1
ATOM 1010 N N . LYS A 1 121 ? -14.032 5.219 17.362 1.00 67.31 121 LYS A N 1
ATOM 1011 C CA . LYS A 1 121 ? -13.964 5.939 18.640 1.00 67.31 121 LYS A CA 1
ATOM 1012 C C . LYS A 1 121 ? -15.326 6.475 19.037 1.00 67.31 121 LYS A C 1
ATOM 1014 O O . LYS A 1 121 ? -16.051 6.933 18.129 1.00 67.31 121 LYS A O 1
#

Foldseek 3Di:
DDDPPQDDPCLVVDPCSVPDPCSVVVLQAHLVSVLVVLVVVLEDDVSSQVNVLVDLVSLLCCCVRHVLEDDPVNCVVQLQALQSVLCCCVRHVVADDPVSLVNVVVDPVSNVVSCVSHVVD

Secondary structure (DSSP, 8-state):
---------GGGG-SSGGGSTTGGGGGGT-HHHHHHHHHHTTS--TTTHHHHTTSHHHHHHHIIIII-S--TTTHHHHTTSHHHHHHHIIIII-S--TTTHHHHTTSHHHHHHHHHHTT--

Radius of gyration: 16.62 Å; chains: 1; bounding box: 46×19×39 Å

pLDDT: mean 85.74, std 16.78, range [35.53, 98.44]